Protein AF-A0A2V6FN85-F1 (afdb_monomer)

Sequence (142 aa):
WKIFVSNAAELEQAIDAIYPGRLAVLRALESGELVTTSLRETLNRQSGMYRVAAKISDQQIDDLVGDFCRSDGGCVRTILWKRDERKTVPSAKLPPEKFDPAADQMGKGEKCIPLLCQEACNLLVAACREKVKGKGAASSAP

Solvent-accessible surface area (backbone atoms only — not comparable to full-atom values): 8450 Å² total; per-residue (Å²): 139,86,87,87,66,93,49,70,69,51,44,52,52,54,47,37,75,78,44,70,61,41,67,62,50,47,51,26,52,78,71,71,66,61,74,61,41,28,42,49,59,60,31,62,71,38,55,80,93,44,36,59,21,50,71,48,47,73,68,56,40,24,53,47,44,27,58,57,46,28,52,84,89,47,31,66,49,25,43,66,32,26,33,38,95,87,60,40,74,51,31,88,72,44,63,74,56,48,56,32,81,87,48,65,57,82,73,76,87,68,97,68,84,62,49,73,28,39,51,78,49,71,68,55,51,50,50,36,30,40,61,58,72,64,73,80,81,87,83,84,77,134

Structure (mmCIF, N/CA/C/O backbone):
data_AF-A0A2V6FN85-F1
#
_entry.id   AF-A0A2V6FN85-F1
#
loop_
_atom_site.group_PDB
_atom_site.id
_atom_site.type_symbol
_atom_site.label_atom_id
_atom_site.label_alt_id
_atom_site.label_comp_id
_atom_site.label_asym_id
_atom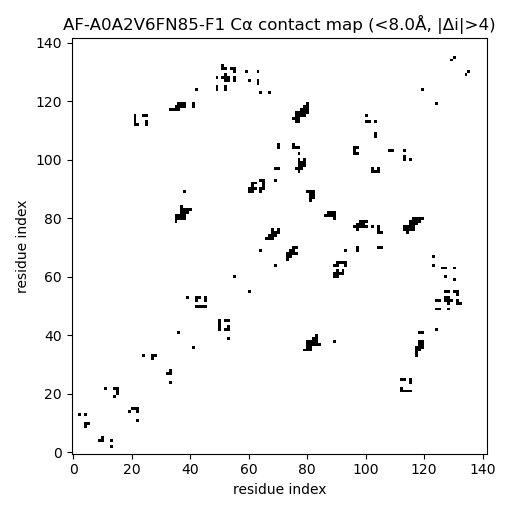_site.label_entity_id
_atom_site.label_seq_id
_atom_site.pdbx_PDB_ins_code
_atom_site.Cartn_x
_atom_site.Cartn_y
_atom_site.Cartn_z
_atom_site.occupancy
_atom_site.B_iso_or_equiv
_atom_site.auth_seq_id
_atom_site.auth_comp_id
_atom_site.auth_asym_id
_atom_site.auth_atom_id
_atom_site.pdbx_PDB_model_num
ATOM 1 N N . TRP A 1 1 ? 20.114 -13.546 -8.320 1.00 88.69 1 TRP A N 1
ATOM 2 C CA . TRP A 1 1 ? 19.797 -14.353 -9.519 1.00 88.69 1 TRP A CA 1
ATOM 3 C C . TRP A 1 1 ? 19.648 -13.410 -10.714 1.00 88.69 1 TRP A C 1
ATOM 5 O O . TRP A 1 1 ? 19.603 -12.204 -10.497 1.00 88.69 1 TRP A O 1
ATOM 15 N N . LYS A 1 2 ? 19.646 -13.920 -11.952 1.00 93.44 2 LYS A N 1
ATOM 16 C CA . LYS A 1 2 ? 19.413 -13.140 -13.183 1.00 93.44 2 LYS A CA 1
ATOM 17 C C . LYS A 1 2 ? 18.427 -13.905 -14.072 1.00 93.44 2 LYS A C 1
ATOM 19 O O . LYS A 1 2 ? 18.502 -15.129 -14.103 1.00 93.44 2 LYS A O 1
ATOM 24 N N . ILE A 1 3 ? 17.535 -13.198 -14.764 1.00 94.69 3 ILE A N 1
ATOM 25 C CA . ILE A 1 3 ? 16.633 -13.759 -15.782 1.00 94.69 3 ILE A CA 1
ATOM 26 C C . ILE A 1 3 ? 16.998 -13.118 -17.119 1.00 94.69 3 ILE A C 1
ATOM 28 O O . ILE A 1 3 ? 17.179 -11.904 -17.191 1.00 94.69 3 ILE A O 1
ATOM 32 N N . PHE A 1 4 ? 17.117 -13.941 -18.156 1.00 96.12 4 PHE A N 1
ATOM 33 C CA . PHE A 1 4 ? 17.327 -13.506 -19.532 1.00 96.12 4 PHE A CA 1
ATOM 34 C C . PHE A 1 4 ? 16.052 -13.799 -20.319 1.00 96.12 4 PHE A C 1
ATOM 36 O O . PHE A 1 4 ? 15.501 -14.890 -20.201 1.00 96.12 4 PHE A O 1
ATOM 43 N N . VAL A 1 5 ? 15.592 -12.818 -21.087 1.00 97.25 5 VAL A N 1
ATOM 44 C CA . VAL A 1 5 ? 14.378 -12.885 -21.909 1.00 97.25 5 VAL A CA 1
ATOM 45 C C . VAL A 1 5 ? 14.707 -12.409 -23.314 1.00 97.25 5 VAL A C 1
ATOM 47 O O . VAL A 1 5 ? 15.593 -11.572 -23.499 1.00 97.25 5 VAL A O 1
ATOM 50 N N . SER A 1 6 ? 14.004 -12.946 -24.302 1.00 96.88 6 SER A N 1
ATOM 51 C CA . SER A 1 6 ? 14.336 -12.764 -25.718 1.00 96.88 6 SER A CA 1
ATOM 52 C C . SER A 1 6 ? 13.573 -11.607 -26.364 1.00 96.88 6 SER A C 1
ATOM 54 O O . SER A 1 6 ? 13.942 -11.142 -27.440 1.00 96.88 6 SER A O 1
ATOM 56 N N . ASN A 1 7 ? 12.483 -11.152 -25.739 1.00 97.50 7 ASN A N 1
ATOM 57 C CA . ASN A 1 7 ? 11.593 -10.130 -26.284 1.00 97.50 7 ASN A CA 1
ATOM 58 C C . ASN A 1 7 ? 10.776 -9.428 -25.182 1.00 97.50 7 ASN A C 1
ATOM 60 O O . ASN A 1 7 ? 10.807 -9.807 -24.011 1.00 97.50 7 ASN A O 1
ATOM 64 N N . ALA A 1 8 ? 10.035 -8.388 -25.576 1.00 96.06 8 ALA A N 1
ATOM 65 C CA . ALA A 1 8 ? 9.227 -7.582 -24.664 1.00 96.06 8 ALA A CA 1
ATOM 66 C C . ALA A 1 8 ? 8.079 -8.366 -24.001 1.00 96.06 8 ALA A C 1
ATOM 68 O O . ALA A 1 8 ? 7.785 -8.115 -22.837 1.00 96.06 8 ALA A O 1
ATOM 69 N N . ALA A 1 9 ? 7.468 -9.331 -24.697 1.00 96.62 9 ALA A N 1
ATOM 70 C CA . ALA A 1 9 ? 6.384 -10.138 -24.135 1.00 96.62 9 ALA A CA 1
ATOM 71 C C . ALA A 1 9 ? 6.895 -11.072 -23.024 1.00 96.62 9 ALA A C 1
ATOM 73 O O . ALA A 1 9 ? 6.275 -11.186 -21.970 1.00 96.62 9 ALA A O 1
ATOM 74 N N . GLU A 1 10 ? 8.060 -11.693 -23.219 1.00 97.31 10 GLU A N 1
ATOM 75 C CA . GLU A 1 10 ? 8.734 -12.473 -22.176 1.00 97.31 10 GLU A CA 1
ATOM 76 C C . GLU A 1 10 ? 9.184 -11.592 -21.002 1.00 97.31 10 GLU A C 1
ATOM 78 O O . GLU A 1 10 ? 9.081 -12.011 -19.851 1.00 97.31 10 GLU A O 1
ATOM 83 N N . LEU A 1 11 ? 9.647 -10.363 -21.266 1.00 95.44 11 LEU A N 1
ATOM 84 C CA . LEU A 1 11 ? 9.989 -9.404 -20.211 1.00 95.44 11 LEU A CA 1
ATOM 85 C C . LEU A 1 11 ? 8.766 -9.044 -19.359 1.00 95.44 11 LEU A C 1
ATOM 87 O O . LEU A 1 11 ? 8.857 -9.046 -18.133 1.00 95.44 11 LEU A O 1
ATOM 91 N N . GLU A 1 12 ? 7.631 -8.758 -19.996 1.00 94.94 12 GLU A N 1
ATOM 92 C CA . GLU A 1 12 ? 6.368 -8.474 -19.313 1.00 94.94 12 GLU A CA 1
ATOM 93 C C . GLU A 1 12 ? 5.932 -9.654 -18.436 1.00 94.94 12 GLU A C 1
ATOM 95 O O . GLU A 1 12 ? 5.660 -9.462 -17.251 1.00 94.94 12 GLU A O 1
ATOM 100 N N . GLN A 1 13 ? 5.962 -10.878 -18.973 1.00 95.06 13 GLN A N 1
ATOM 101 C CA . GLN A 1 13 ? 5.637 -12.093 -18.217 1.00 95.06 13 GLN A CA 1
ATOM 102 C C . GLN A 1 13 ? 6.586 -12.315 -17.035 1.00 95.06 13 GLN A C 1
ATOM 104 O O . GLN A 1 13 ? 6.141 -12.656 -15.940 1.00 95.06 13 GLN A O 1
ATOM 109 N N . ALA A 1 14 ? 7.890 -12.101 -17.228 1.00 95.88 14 ALA A N 1
ATOM 110 C CA . ALA A 1 14 ? 8.872 -12.235 -16.158 1.00 95.88 14 ALA A CA 1
ATOM 111 C C . ALA A 1 14 ? 8.625 -11.209 -15.042 1.00 95.88 14 ALA A C 1
ATOM 113 O O . ALA A 1 14 ? 8.652 -11.562 -13.861 1.00 95.88 14 ALA A O 1
ATOM 114 N N . ILE A 1 15 ? 8.349 -9.951 -15.403 1.00 94.56 15 ILE A N 1
ATOM 115 C CA . ILE A 1 15 ? 8.014 -8.903 -14.436 1.00 94.56 15 ILE A CA 1
ATOM 116 C C . ILE A 1 15 ? 6.725 -9.256 -13.695 1.00 94.56 15 ILE A C 1
ATOM 118 O O . ILE A 1 15 ? 6.713 -9.157 -12.471 1.00 94.56 15 ILE A O 1
ATOM 122 N N . ASP A 1 16 ? 5.670 -9.695 -14.383 1.00 94.69 16 ASP A N 1
ATOM 123 C CA . ASP A 1 16 ? 4.393 -10.038 -13.746 1.00 94.69 16 ASP A CA 1
ATOM 124 C C . ASP A 1 16 ? 4.511 -11.262 -12.822 1.00 94.69 16 ASP A C 1
ATOM 126 O O . ASP A 1 16 ? 3.932 -11.278 -11.738 1.00 94.69 16 ASP A O 1
ATOM 130 N N . ALA A 1 17 ? 5.353 -12.240 -13.165 1.00 94.50 17 ALA A N 1
ATOM 131 C CA . ALA A 1 17 ? 5.611 -13.398 -12.310 1.00 94.50 17 ALA A CA 1
ATOM 132 C C . ALA A 1 17 ? 6.275 -13.024 -10.969 1.00 94.50 17 ALA A C 1
ATOM 134 O O . ALA A 1 17 ? 6.003 -13.649 -9.943 1.00 94.50 17 ALA A O 1
ATOM 135 N N . ILE A 1 18 ? 7.146 -12.009 -10.957 1.00 93.19 18 ILE A N 1
ATOM 136 C CA . ILE A 1 18 ? 7.858 -11.558 -9.746 1.00 93.19 18 ILE A CA 1
ATOM 137 C C . ILE A 1 18 ? 7.063 -10.475 -9.010 1.00 93.19 18 ILE A C 1
ATOM 139 O O . ILE A 1 18 ? 6.999 -10.441 -7.779 1.00 93.19 18 ILE A O 1
ATOM 143 N N . TYR A 1 19 ? 6.445 -9.581 -9.774 1.00 92.19 19 TYR A N 1
ATOM 144 C CA . TYR A 1 19 ? 5.721 -8.412 -9.311 1.00 92.19 19 TYR A CA 1
ATOM 145 C C . TYR A 1 19 ? 4.333 -8.337 -9.976 1.00 92.19 19 TYR A C 1
ATOM 147 O O . TYR A 1 19 ? 4.087 -7.456 -10.808 1.00 92.19 19 TYR A O 1
ATOM 155 N N . PRO A 1 20 ? 3.382 -9.190 -9.545 1.00 92.38 20 PRO A N 1
ATOM 156 C CA . PRO A 1 20 ? 2.078 -9.302 -10.187 1.00 92.38 20 PRO A CA 1
ATOM 157 C C . PRO A 1 20 ? 1.312 -7.982 -10.236 1.00 92.38 20 PRO A C 1
ATOM 159 O O . PRO A 1 20 ? 1.189 -7.258 -9.226 1.00 92.38 20 PRO A O 1
ATOM 162 N N . GLY A 1 21 ? 0.796 -7.679 -11.424 1.00 91.75 21 GLY A N 1
ATOM 163 C CA . GLY A 1 21 ? -0.038 -6.533 -11.754 1.00 91.75 21 GLY A CA 1
ATOM 164 C C . GLY A 1 21 ? 0.670 -5.179 -11.708 1.00 91.75 21 GLY A C 1
ATOM 165 O O . GLY A 1 21 ? -0.009 -4.158 -11.801 1.00 91.75 21 GLY A O 1
ATOM 166 N N . ARG A 1 22 ? 2.000 -5.105 -11.524 1.00 92.00 22 ARG A N 1
ATOM 167 C CA . ARG A 1 22 ? 2.674 -3.798 -11.363 1.00 92.00 22 ARG A CA 1
ATOM 168 C C . ARG A 1 22 ? 2.718 -2.981 -12.645 1.00 92.00 22 ARG A C 1
ATOM 170 O O . ARG A 1 22 ? 2.575 -1.767 -12.564 1.00 92.00 22 ARG A O 1
ATOM 177 N N . LEU A 1 23 ? 2.862 -3.623 -13.803 1.00 94.06 23 LEU A N 1
ATOM 178 C CA . LEU A 1 23 ? 2.831 -2.918 -15.085 1.00 94.06 23 LEU A CA 1
ATOM 179 C C . LEU A 1 23 ? 1.442 -2.329 -15.355 1.00 94.06 23 LEU A C 1
ATOM 181 O O . LEU A 1 23 ? 1.341 -1.149 -15.669 1.00 94.06 23 LEU A O 1
ATOM 185 N N . ALA A 1 24 ? 0.372 -3.093 -15.123 1.00 94.19 24 ALA A N 1
ATOM 186 C CA . ALA A 1 24 ? -0.999 -2.588 -15.234 1.00 94.19 24 ALA A CA 1
ATOM 187 C C . ALA A 1 24 ? -1.263 -1.402 -14.289 1.00 94.19 24 ALA A C 1
ATOM 189 O O . ALA A 1 24 ? -1.846 -0.398 -14.690 1.00 94.19 24 ALA A O 1
ATOM 190 N N . VAL A 1 25 ? -0.781 -1.485 -13.047 1.00 95.00 25 VAL A N 1
ATOM 191 C CA . VAL A 1 25 ? -0.903 -0.400 -12.062 1.00 95.00 25 VAL A CA 1
ATOM 192 C C . VAL A 1 25 ? -0.099 0.839 -12.463 1.00 95.00 25 VAL A C 1
ATOM 194 O O . VAL A 1 25 ? -0.594 1.953 -12.305 1.00 95.00 25 VAL A O 1
ATOM 197 N N . LEU A 1 26 ? 1.109 0.668 -13.010 1.00 93.69 26 LEU A N 1
ATOM 198 C CA . LEU A 1 26 ? 1.889 1.776 -13.563 1.00 93.69 26 LEU A CA 1
ATOM 199 C C . LEU A 1 26 ? 1.127 2.455 -14.704 1.00 93.69 26 LEU A C 1
ATOM 201 O O . LEU A 1 26 ? 0.983 3.672 -14.695 1.00 93.69 26 LEU A O 1
ATOM 205 N N . ARG A 1 27 ? 0.585 1.675 -15.644 1.00 95.44 27 ARG A N 1
ATOM 206 C CA . ARG A 1 27 ? -0.206 2.206 -16.761 1.00 95.44 27 ARG A CA 1
ATOM 207 C C . ARG A 1 27 ? -1.423 2.992 -16.283 1.00 95.44 27 ARG A C 1
ATOM 209 O O . ARG A 1 27 ? -1.642 4.087 -16.784 1.00 95.44 27 ARG A O 1
ATOM 216 N N . ALA A 1 28 ? -2.154 2.479 -15.293 1.00 96.38 28 ALA A N 1
ATOM 217 C CA . ALA A 1 28 ? -3.292 3.179 -14.701 1.00 96.38 28 ALA A CA 1
ATOM 218 C C . ALA A 1 28 ? -2.881 4.479 -13.985 1.00 96.38 28 ALA A C 1
ATOM 220 O O . ALA A 1 28 ? -3.624 5.459 -14.008 1.00 96.38 28 ALA A O 1
ATOM 221 N N . LEU A 1 29 ? -1.699 4.519 -13.353 1.00 94.25 29 LEU A N 1
ATOM 222 C CA . LEU A 1 29 ? -1.167 5.765 -12.792 1.00 94.25 29 LEU A CA 1
ATOM 223 C C . LEU A 1 29 ? -0.854 6.772 -13.906 1.00 94.25 29 LEU A C 1
ATOM 225 O O . LEU A 1 29 ? -1.267 7.924 -13.815 1.00 94.25 29 LEU A O 1
ATOM 229 N N . GLU A 1 30 ? -0.144 6.337 -14.949 1.00 94.56 30 GLU A N 1
ATOM 230 C CA . GLU A 1 30 ? 0.250 7.177 -16.088 1.00 94.56 30 GLU A CA 1
ATOM 231 C C . GLU A 1 30 ? -0.956 7.726 -16.864 1.00 94.56 30 GLU A C 1
ATOM 233 O O . GLU A 1 30 ? -0.895 8.849 -17.362 1.00 94.56 30 GLU A O 1
ATOM 238 N N . SER A 1 31 ? -2.050 6.962 -16.959 1.00 97.12 31 SER A N 1
ATOM 239 C CA . SER A 1 31 ? -3.296 7.391 -17.608 1.00 97.12 31 SER A CA 1
ATOM 240 C C . SER A 1 31 ? -4.213 8.223 -16.705 1.00 97.12 31 SER A C 1
ATOM 242 O O . SER A 1 31 ? -5.211 8.755 -17.185 1.00 97.12 31 SER A O 1
ATOM 244 N N . GLY A 1 32 ? -3.897 8.361 -15.412 1.00 95.94 32 GLY A N 1
ATOM 245 C CA . GLY A 1 32 ? -4.761 9.044 -14.444 1.00 95.94 32 GLY A CA 1
ATOM 246 C C . GLY A 1 32 ? -6.027 8.261 -14.069 1.00 95.94 32 GLY A C 1
ATOM 247 O O . GLY A 1 32 ? -6.953 8.831 -13.499 1.00 95.94 32 GLY A O 1
ATOM 248 N N . GLU A 1 33 ? -6.073 6.962 -14.368 1.00 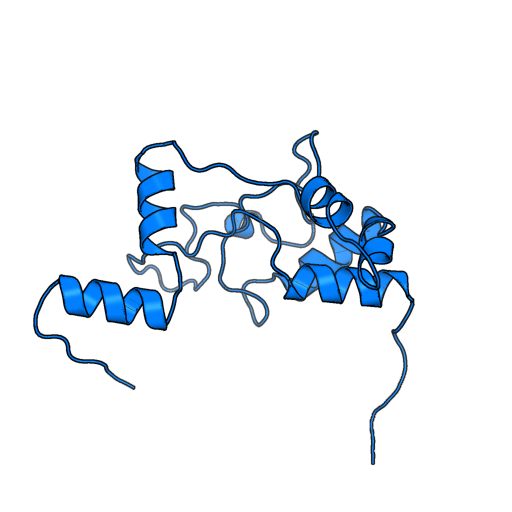97.38 33 GLU A N 1
ATOM 249 C CA . GLU A 1 33 ? -7.222 6.075 -14.132 1.00 97.38 33 GLU A CA 1
ATOM 250 C C . GLU A 1 33 ? -7.064 5.218 -12.865 1.00 97.38 33 GLU A C 1
ATOM 252 O O . GLU A 1 33 ? -7.929 4.404 -12.539 1.00 97.38 33 GLU A O 1
ATOM 257 N N . LEU A 1 34 ? -5.955 5.372 -12.136 1.00 96.56 34 LEU A N 1
ATOM 258 C CA . LEU A 1 34 ? -5.683 4.595 -10.933 1.00 96.56 34 LEU A CA 1
ATOM 259 C C . LEU A 1 34 ? -6.688 4.914 -9.817 1.00 96.56 34 LEU A C 1
ATOM 261 O O . LEU A 1 34 ? -6.681 5.998 -9.232 1.00 96.56 34 LEU A O 1
ATOM 265 N N . VAL A 1 35 ? -7.499 3.921 -9.459 1.00 96.31 35 VAL A N 1
ATOM 266 C CA . VAL A 1 35 ? -8.428 3.992 -8.327 1.00 96.31 35 VAL A CA 1
ATOM 267 C C . VAL A 1 35 ? -7.790 3.359 -7.094 1.00 96.31 35 VAL A C 1
ATOM 269 O O . VAL A 1 35 ? -7.132 2.322 -7.175 1.00 96.31 35 VAL A O 1
ATOM 272 N N . THR A 1 36 ? -7.999 3.979 -5.932 1.00 97.50 36 THR A N 1
ATOM 273 C CA . THR A 1 36 ? -7.567 3.427 -4.642 1.00 97.50 36 THR A CA 1
ATOM 274 C C . THR A 1 36 ? -8.766 3.098 -3.770 1.00 97.50 36 THR A C 1
ATOM 276 O O . THR A 1 36 ? -9.773 3.804 -3.800 1.00 97.50 36 THR A O 1
ATOM 279 N N . THR A 1 37 ? -8.627 2.054 -2.959 1.00 98.38 37 THR A N 1
ATOM 280 C CA . THR A 1 37 ? -9.651 1.632 -2.003 1.00 98.38 37 THR A CA 1
ATOM 281 C C . THR A 1 37 ? -9.194 1.960 -0.592 1.00 98.38 37 THR A C 1
ATOM 283 O O . THR A 1 37 ? -8.085 1.590 -0.203 1.00 98.38 37 THR A O 1
ATOM 286 N N . SER A 1 38 ? -10.032 2.621 0.210 1.00 98.62 38 SER A N 1
ATOM 287 C CA . SER A 1 38 ? -9.650 2.933 1.591 1.00 98.62 38 SER A CA 1
ATOM 288 C C . SER A 1 38 ? -9.469 1.668 2.444 1.00 98.62 38 SER A C 1
ATOM 290 O O . SER A 1 38 ? -10.067 0.615 2.187 1.00 98.62 38 SER A O 1
ATOM 292 N N . LEU A 1 39 ? -8.668 1.767 3.510 1.00 98.69 39 LEU A N 1
ATOM 293 C CA . LEU A 1 39 ? -8.498 0.660 4.455 1.00 98.69 39 LEU A CA 1
ATOM 294 C C . LEU A 1 39 ? -9.831 0.290 5.118 1.00 98.69 39 LEU A C 1
ATOM 296 O O . LEU A 1 39 ? -10.156 -0.892 5.213 1.00 98.69 39 LEU A O 1
ATOM 300 N N . ARG A 1 40 ? -10.625 1.278 5.549 1.00 98.50 40 ARG A N 1
ATOM 301 C CA . ARG A 1 40 ? -11.941 1.037 6.161 1.00 98.50 40 ARG A CA 1
ATOM 302 C C . ARG A 1 40 ? -12.881 0.293 5.219 1.00 98.50 40 ARG A C 1
ATOM 304 O O . ARG A 1 40 ? -13.502 -0.678 5.639 1.00 98.50 40 ARG A O 1
ATOM 311 N N . GLU A 1 41 ? -12.931 0.686 3.953 1.00 98.62 41 GLU A N 1
ATOM 312 C CA . GLU A 1 41 ? -13.735 -0.006 2.945 1.00 98.62 41 GLU A CA 1
ATOM 313 C C . GLU A 1 41 ? -13.264 -1.455 2.741 1.00 98.62 41 GLU A C 1
ATOM 315 O O . GLU A 1 41 ? -14.067 -2.387 2.806 1.00 98.62 41 GLU A O 1
ATOM 320 N N . THR A 1 42 ? -11.948 -1.661 2.614 1.00 98.69 42 THR A N 1
ATOM 321 C CA . THR A 1 42 ? -11.339 -2.996 2.486 1.00 98.69 42 THR A CA 1
ATOM 322 C C . THR A 1 42 ? -11.703 -3.901 3.663 1.00 98.69 42 THR A C 1
ATOM 324 O O . THR A 1 42 ? -12.081 -5.058 3.473 1.00 98.69 42 THR A O 1
ATOM 327 N N . LEU A 1 43 ? -11.613 -3.386 4.892 1.00 98.56 43 LEU A N 1
ATOM 328 C CA . LEU A 1 43 ? -11.925 -4.140 6.105 1.00 98.56 43 LEU A CA 1
ATOM 329 C C . LEU A 1 43 ? -13.427 -4.430 6.239 1.00 98.56 43 LEU A C 1
ATOM 331 O O . LEU A 1 43 ? -13.797 -5.515 6.686 1.00 98.56 43 LEU A O 1
ATOM 335 N N . ASN A 1 44 ? -14.289 -3.504 5.820 1.00 98.38 44 ASN A N 1
ATOM 336 C CA . ASN A 1 44 ? -15.742 -3.675 5.873 1.00 98.38 44 ASN A CA 1
ATOM 337 C C . ASN A 1 44 ? -16.258 -4.729 4.881 1.00 98.38 44 ASN A C 1
ATOM 339 O O . ASN A 1 44 ? -17.273 -5.368 5.156 1.00 98.38 44 ASN A O 1
ATOM 343 N N . ARG A 1 45 ? -15.545 -4.975 3.770 1.00 97.94 45 ARG A N 1
ATOM 344 C CA . ARG A 1 45 ? -15.855 -6.079 2.843 1.00 97.94 45 ARG A CA 1
ATOM 345 C C . ARG A 1 45 ? -15.563 -7.468 3.415 1.00 97.94 45 ARG A C 1
ATOM 347 O O . ARG A 1 45 ? -16.043 -8.464 2.876 1.00 97.94 45 ARG A O 1
ATOM 354 N N . GLN A 1 46 ? -14.770 -7.563 4.484 1.00 98.31 46 GLN A N 1
ATOM 355 C CA . GLN A 1 46 ? -14.343 -8.854 5.015 1.00 98.31 46 GLN A CA 1
ATOM 356 C C . GLN A 1 46 ? -15.502 -9.617 5.662 1.00 98.31 46 GLN A C 1
ATOM 358 O O . GLN A 1 46 ? -16.358 -9.069 6.360 1.00 98.31 46 GLN A O 1
ATOM 363 N N . SER A 1 47 ? -15.499 -10.933 5.480 1.00 97.56 47 SER A N 1
ATOM 364 C CA . SER A 1 47 ? -16.523 -11.836 6.001 1.00 97.56 47 SER A CA 1
ATOM 365 C C . SER A 1 47 ? -15.905 -12.967 6.832 1.00 97.56 47 SER A C 1
ATOM 367 O O . SER A 1 47 ? -14.689 -13.020 7.051 1.00 97.56 47 SER A O 1
ATOM 369 N N . GLY A 1 48 ? -16.755 -13.835 7.392 1.00 96.75 48 GLY A N 1
ATOM 370 C CA . GLY A 1 48 ? -16.328 -14.989 8.186 1.00 96.75 48 GLY A CA 1
ATOM 371 C C . GLY A 1 48 ? -15.333 -14.630 9.295 1.00 96.75 48 GLY A C 1
ATOM 372 O O . GLY A 1 48 ? -15.525 -13.670 10.046 1.00 96.75 48 GLY A O 1
ATOM 373 N N . MET A 1 49 ? -14.236 -15.387 9.376 1.00 95.94 49 MET A N 1
ATOM 374 C CA . MET A 1 49 ? -13.218 -15.214 10.417 1.00 95.94 49 MET A CA 1
ATOM 375 C C . MET A 1 49 ? -12.471 -13.870 10.366 1.00 95.94 49 MET A C 1
ATOM 377 O O . MET A 1 49 ? -11.829 -13.524 11.363 1.00 95.94 49 MET A O 1
ATOM 381 N N . TYR A 1 50 ? -12.542 -13.134 9.249 1.00 97.06 50 TYR A N 1
ATOM 382 C CA . TYR A 1 50 ? -11.885 -11.837 9.045 1.00 97.06 50 TYR A CA 1
ATOM 383 C C . TYR A 1 50 ? -12.804 -10.637 9.294 1.00 97.06 50 TYR A C 1
ATOM 385 O O . TYR A 1 50 ? -12.293 -9.538 9.482 1.00 97.06 50 TYR A O 1
ATOM 393 N N . ARG A 1 51 ? -14.128 -10.831 9.416 1.00 97.50 51 ARG A N 1
ATOM 394 C CA . ARG A 1 51 ? -15.102 -9.766 9.751 1.00 97.50 51 ARG A CA 1
ATOM 395 C C . ARG A 1 51 ? -14.667 -8.928 10.960 1.00 97.50 51 ARG A C 1
ATOM 397 O O . ARG A 1 51 ? -14.899 -7.726 11.017 1.00 97.50 51 ARG A O 1
ATOM 404 N N . VAL A 1 52 ? -14.031 -9.566 11.943 1.00 97.50 52 VAL A N 1
ATOM 405 C CA . VAL A 1 52 ? -13.570 -8.907 13.173 1.00 97.50 52 VAL A CA 1
ATOM 406 C C . VAL A 1 52 ? -12.505 -7.830 12.918 1.00 97.50 52 VAL A C 1
ATOM 408 O O . VAL A 1 52 ? -12.412 -6.897 13.707 1.00 97.50 52 VAL A O 1
ATOM 411 N N . ALA A 1 53 ? -11.750 -7.907 11.815 1.00 97.88 53 ALA A N 1
ATOM 412 C CA . ALA A 1 53 ? -10.716 -6.931 11.471 1.00 97.88 53 ALA A CA 1
ATOM 413 C C . ALA A 1 53 ? -11.283 -5.514 11.271 1.00 97.88 53 ALA A C 1
ATOM 415 O O . ALA A 1 53 ? -10.599 -4.542 11.572 1.00 97.88 53 ALA A O 1
ATOM 416 N N . ALA A 1 54 ? -12.549 -5.385 10.855 1.00 97.94 54 ALA A N 1
ATOM 417 C CA . ALA A 1 54 ? -13.231 -4.096 10.723 1.00 97.94 54 ALA A CA 1
ATOM 418 C C . ALA A 1 54 ? -13.361 -3.325 12.049 1.00 97.94 54 ALA A C 1
ATOM 420 O O . ALA A 1 54 ? -13.499 -2.104 12.038 1.00 97.94 54 ALA A O 1
ATOM 421 N N . LYS A 1 55 ? -13.268 -4.014 13.196 1.00 97.88 55 LYS A N 1
ATOM 422 C CA . LYS A 1 55 ? -13.363 -3.404 14.532 1.00 97.88 55 LYS A CA 1
ATOM 423 C C . LYS A 1 55 ? -12.064 -2.743 15.009 1.00 97.88 55 LYS A C 1
ATOM 425 O O . LYS A 1 55 ? -12.037 -2.230 16.123 1.00 97.88 55 LYS A O 1
ATOM 430 N N . ILE A 1 56 ? -10.992 -2.776 14.215 1.00 98.31 56 ILE A N 1
ATOM 431 C CA . ILE A 1 56 ? -9.709 -2.166 14.581 1.00 98.31 56 ILE A CA 1
ATOM 432 C C . ILE A 1 56 ? -9.866 -0.658 14.815 1.00 98.31 56 ILE A C 1
ATOM 434 O O . ILE A 1 56 ? -10.500 0.043 14.019 1.00 98.31 56 ILE A O 1
ATOM 438 N N . SER A 1 57 ? -9.316 -0.144 15.915 1.00 98.12 57 SER A N 1
ATOM 439 C CA . SER A 1 57 ? -9.375 1.289 16.217 1.00 98.12 57 SER A CA 1
ATOM 440 C C . SER A 1 57 ? -8.415 2.088 15.333 1.00 98.12 57 SER A C 1
ATOM 442 O O . SER A 1 57 ? -7.461 1.541 14.782 1.00 98.12 57 SER A O 1
ATOM 444 N N . ASP A 1 58 ? -8.645 3.394 15.203 1.00 98.12 58 ASP A N 1
ATOM 445 C CA . ASP A 1 58 ? -7.740 4.278 14.455 1.00 98.12 58 ASP A CA 1
ATOM 446 C C . ASP A 1 58 ? -6.316 4.264 15.025 1.00 98.12 58 ASP A C 1
ATOM 448 O O . ASP A 1 58 ? -5.359 4.227 14.257 1.00 98.12 58 ASP A O 1
ATOM 452 N N . GLN A 1 59 ? -6.172 4.217 16.354 1.00 97.38 59 GLN A N 1
ATOM 453 C CA . GLN A 1 59 ? -4.862 4.121 17.001 1.00 97.38 59 GLN A CA 1
ATOM 454 C C . GLN A 1 59 ? -4.167 2.792 16.685 1.00 97.38 59 GLN A C 1
ATOM 456 O O . GLN A 1 59 ? -2.975 2.758 16.400 1.00 97.38 59 GLN A O 1
ATOM 461 N N . GLN A 1 60 ? -4.912 1.684 16.692 1.00 97.94 60 GLN A N 1
ATOM 462 C CA . GLN A 1 60 ? -4.358 0.383 16.323 1.00 97.94 60 GLN A CA 1
ATOM 463 C C . GLN A 1 60 ? -3.948 0.334 14.849 1.00 97.94 60 GLN A C 1
ATOM 465 O O . GLN A 1 60 ? -2.948 -0.310 14.543 1.00 97.94 60 GLN A O 1
ATOM 470 N N . ILE A 1 61 ? -4.696 0.990 13.952 1.00 98.44 61 ILE A N 1
ATOM 471 C CA . ILE A 1 61 ? -4.305 1.147 12.544 1.00 98.44 61 ILE A CA 1
ATOM 472 C C . ILE A 1 61 ? -3.002 1.933 12.452 1.00 98.44 61 ILE A C 1
ATOM 474 O O . ILE A 1 61 ? -2.082 1.468 11.786 1.00 98.44 61 ILE A O 1
ATOM 478 N N . ASP A 1 62 ? -2.924 3.087 13.115 1.00 98.31 62 ASP A N 1
ATOM 479 C CA . ASP A 1 62 ? -1.745 3.953 13.086 1.00 98.31 62 ASP A CA 1
ATOM 480 C C . ASP A 1 62 ? -0.482 3.190 13.509 1.00 98.31 62 ASP A C 1
ATOM 482 O O . ASP A 1 62 ? 0.516 3.183 12.785 1.00 98.31 62 ASP A O 1
ATOM 486 N N . ASP A 1 63 ? -0.568 2.461 14.625 1.00 97.94 63 ASP A N 1
ATOM 487 C CA . ASP A 1 63 ? 0.517 1.625 15.134 1.00 97.94 63 ASP A CA 1
ATOM 488 C C . ASP A 1 63 ? 0.866 0.484 14.170 1.00 97.94 63 ASP A C 1
ATOM 490 O O . ASP A 1 63 ? 2.034 0.263 13.853 1.00 97.94 63 ASP A O 1
ATOM 494 N N . LEU A 1 64 ? -0.149 -0.264 13.724 1.00 98.25 64 LEU A N 1
ATOM 495 C CA . LEU A 1 64 ? 0.047 -1.474 12.935 1.00 98.25 64 LEU A CA 1
ATOM 496 C C . LEU A 1 64 ? 0.591 -1.157 11.548 1.00 98.25 64 LEU A C 1
ATOM 498 O O . LEU A 1 64 ? 1.490 -1.844 11.086 1.00 98.25 64 LEU A O 1
ATOM 502 N N . VAL A 1 65 ? 0.062 -0.136 10.878 1.00 98.38 65 V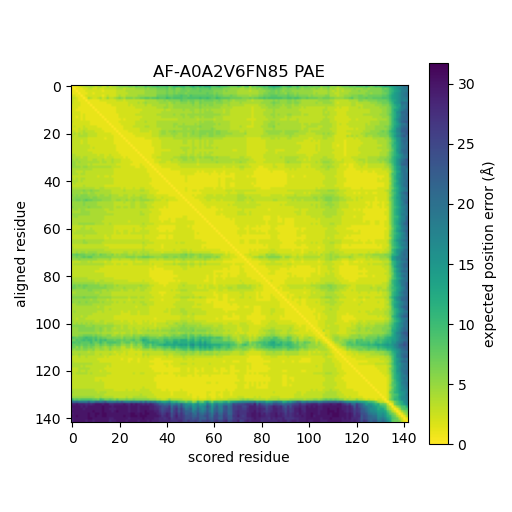AL A N 1
ATOM 503 C CA . VAL A 1 65 ? 0.539 0.284 9.557 1.00 98.38 65 VAL A CA 1
ATOM 504 C C . VAL A 1 65 ? 1.947 0.869 9.664 1.00 98.38 65 VAL A C 1
ATOM 506 O O . VAL A 1 65 ? 2.778 0.573 8.807 1.00 98.38 65 VAL A O 1
ATOM 509 N N . GLY A 1 66 ? 2.232 1.629 10.730 1.00 97.81 66 GLY A N 1
ATOM 510 C CA . GLY A 1 66 ? 3.567 2.150 11.030 1.00 97.81 66 GLY A CA 1
ATOM 511 C C . GLY A 1 66 ? 4.635 1.064 11.118 1.00 97.81 66 GLY A C 1
ATOM 512 O O . GLY A 1 66 ? 5.710 1.195 10.539 1.00 97.81 66 GLY A O 1
ATOM 513 N N . ASP A 1 67 ? 4.311 -0.037 11.789 1.00 97.44 67 ASP A N 1
ATOM 514 C CA . ASP A 1 67 ? 5.199 -1.187 11.918 1.00 97.44 67 ASP A CA 1
ATOM 515 C C . ASP A 1 67 ? 5.198 -2.041 10.636 1.00 97.44 67 ASP A C 1
ATOM 517 O O . ASP A 1 67 ? 6.226 -2.203 9.986 1.00 97.44 67 ASP A O 1
ATOM 521 N N . PHE A 1 68 ? 4.038 -2.532 10.208 1.00 98.19 68 PHE A N 1
ATOM 522 C CA . PHE A 1 68 ? 3.905 -3.524 9.140 1.00 98.19 68 PHE A CA 1
ATOM 523 C C . PHE A 1 68 ? 4.359 -3.016 7.764 1.00 98.19 68 PHE A C 1
ATOM 525 O O . PHE A 1 68 ? 4.953 -3.759 6.982 1.00 98.19 68 PHE A O 1
ATOM 532 N N . CYS A 1 69 ? 4.058 -1.759 7.433 1.00 98.31 69 CYS A N 1
ATOM 533 C CA . CYS A 1 69 ? 4.246 -1.252 6.078 1.00 98.31 69 CYS A CA 1
ATOM 534 C C . CYS A 1 69 ? 5.556 -0.492 5.867 1.00 98.31 69 CYS A C 1
ATOM 536 O O . CYS A 1 69 ? 5.797 -0.086 4.733 1.00 98.31 69 CYS A O 1
ATOM 538 N N . ARG A 1 70 ? 6.389 -0.271 6.892 1.00 96.56 70 ARG A N 1
ATOM 539 C CA . ARG A 1 70 ? 7.634 0.514 6.773 1.00 96.56 70 ARG A CA 1
ATOM 540 C C . ARG A 1 70 ? 8.539 0.019 5.638 1.00 96.56 70 ARG A C 1
ATOM 542 O O . ARG A 1 70 ? 8.591 -1.177 5.360 1.00 96.56 70 ARG A O 1
ATOM 549 N N . SER A 1 71 ? 9.253 0.931 4.982 1.00 94.00 71 SER A N 1
ATOM 550 C CA . SER A 1 71 ? 10.125 0.572 3.851 1.00 94.00 71 SER A CA 1
ATOM 551 C C . SER A 1 71 ? 11.364 -0.219 4.288 1.00 94.00 71 SER A C 1
ATOM 553 O O . SER A 1 71 ? 11.811 -1.094 3.552 1.00 94.00 71 SER A O 1
ATOM 555 N N . ASP A 1 72 ? 11.847 -0.001 5.514 1.00 91.25 72 ASP A N 1
ATOM 556 C CA . ASP A 1 72 ? 12.935 -0.780 6.110 1.00 91.25 72 ASP A CA 1
ATOM 557 C C . ASP A 1 72 ? 12.406 -2.026 6.846 1.00 91.25 72 ASP A C 1
ATOM 559 O O . ASP A 1 72 ? 11.946 -1.970 7.990 1.00 91.25 72 ASP A O 1
ATOM 563 N N . GLY A 1 73 ? 12.417 -3.166 6.156 1.00 90.56 73 GLY A N 1
ATOM 564 C CA . GLY A 1 73 ? 12.056 -4.468 6.728 1.00 90.56 73 GLY A CA 1
ATOM 565 C C . GLY A 1 73 ? 10.559 -4.803 6.751 1.00 90.56 73 GLY A C 1
ATOM 566 O O . GLY A 1 73 ? 10.199 -5.869 7.244 1.00 90.56 73 GLY A O 1
ATOM 567 N N . GLY A 1 74 ? 9.689 -3.936 6.220 1.00 95.69 74 GLY A N 1
ATOM 568 C CA . GLY A 1 74 ? 8.251 -4.195 6.077 1.00 95.69 74 GLY A CA 1
ATOM 569 C C . GLY A 1 74 ? 7.843 -4.434 4.623 1.00 95.69 74 GLY A C 1
ATOM 570 O O . GLY A 1 74 ? 7.875 -5.552 4.110 1.00 95.69 74 GLY A O 1
ATOM 571 N N . CYS A 1 75 ? 7.436 -3.369 3.936 1.00 96.19 75 CYS A N 1
ATOM 572 C CA . CYS A 1 75 ? 6.976 -3.426 2.555 1.00 96.19 75 CYS A CA 1
ATOM 573 C C . CYS A 1 75 ? 7.608 -2.305 1.740 1.00 96.19 75 CYS A C 1
ATOM 575 O O . CYS A 1 75 ? 7.557 -1.152 2.138 1.00 96.19 75 CYS A O 1
ATOM 577 N N . VAL A 1 76 ? 8.110 -2.611 0.548 1.00 93.94 76 VAL A N 1
ATOM 578 C CA . VAL A 1 76 ? 8.722 -1.622 -0.360 1.00 93.94 76 VAL A CA 1
ATOM 579 C C . VAL A 1 76 ? 7.699 -0.865 -1.213 1.00 93.94 76 VAL A C 1
ATOM 581 O O . VAL A 1 76 ? 8.066 -0.058 -2.059 1.00 93.94 76 VAL A O 1
ATOM 584 N N . ARG A 1 77 ? 6.399 -1.134 -1.029 1.00 96.00 77 ARG A N 1
ATOM 585 C CA . ARG A 1 77 ? 5.351 -0.459 -1.798 1.00 96.00 77 ARG A CA 1
ATOM 586 C C . ARG A 1 77 ? 5.037 0.927 -1.242 1.00 96.00 77 ARG A C 1
ATOM 588 O O . ARG A 1 77 ? 4.960 1.086 -0.024 1.00 96.00 77 ARG A O 1
ATOM 595 N N . THR A 1 78 ? 4.768 1.887 -2.116 1.00 97.00 78 THR A N 1
ATOM 596 C CA . THR A 1 78 ? 4.238 3.210 -1.757 1.00 97.00 78 THR A CA 1
ATOM 597 C C . THR A 1 78 ? 2.742 3.111 -1.481 1.00 97.00 78 THR A C 1
ATOM 599 O O . THR A 1 78 ? 1.994 2.578 -2.302 1.00 97.00 78 THR A O 1
ATOM 602 N N . ILE A 1 79 ? 2.280 3.613 -0.338 1.00 98.38 79 ILE A N 1
ATOM 603 C CA . ILE A 1 79 ? 0.865 3.567 0.037 1.00 98.38 79 ILE A CA 1
ATOM 604 C C . ILE A 1 79 ? 0.101 4.709 -0.627 1.00 98.38 79 ILE A C 1
ATOM 606 O O . ILE A 1 79 ? 0.342 5.874 -0.329 1.00 98.38 79 ILE A O 1
ATOM 610 N N . LEU A 1 80 ? -0.867 4.366 -1.479 1.00 97.94 80 LEU A N 1
ATOM 611 C CA . LEU A 1 80 ? -1.744 5.346 -2.124 1.00 97.94 80 LEU A CA 1
ATOM 612 C C . LEU A 1 80 ? -3.132 5.407 -1.485 1.00 97.94 80 LEU A C 1
ATOM 614 O O . LEU A 1 80 ? -3.758 6.469 -1.462 1.00 97.94 80 LEU A O 1
ATOM 618 N N . TRP A 1 81 ? -3.606 4.286 -0.938 1.00 98.38 81 TRP A N 1
ATOM 619 C CA . TRP A 1 81 ? -4.877 4.245 -0.227 1.00 98.38 81 TRP A CA 1
ATOM 620 C C . TRP A 1 81 ? -4.854 5.114 1.032 1.00 98.38 81 TRP A C 1
ATOM 622 O O . TRP A 1 81 ? -3.827 5.318 1.683 1.00 98.38 81 TRP A O 1
ATOM 632 N N . LYS A 1 82 ? -6.029 5.627 1.392 1.00 98.25 82 LYS A N 1
ATOM 633 C CA . LYS A 1 82 ? -6.251 6.377 2.629 1.00 98.25 82 LYS A CA 1
ATOM 634 C C . LYS A 1 82 ? -6.867 5.479 3.686 1.00 98.25 82 LYS A C 1
ATOM 636 O O . LYS A 1 82 ? -7.419 4.422 3.380 1.00 98.25 82 LYS A O 1
ATOM 641 N N . ARG A 1 83 ? -6.779 5.889 4.948 1.00 98.25 83 ARG A N 1
ATOM 642 C CA . ARG A 1 83 ? -7.390 5.135 6.042 1.00 98.25 83 ARG A CA 1
ATOM 643 C C . ARG A 1 83 ? -8.901 5.021 5.846 1.00 98.25 83 ARG A C 1
ATOM 645 O O . ARG A 1 83 ? -9.452 3.934 5.975 1.00 98.25 83 ARG A O 1
ATOM 652 N N . ASP A 1 84 ? -9.542 6.130 5.499 1.00 97.81 84 ASP A N 1
ATOM 653 C CA . ASP A 1 84 ? -10.992 6.301 5.456 1.00 97.81 84 ASP A CA 1
ATOM 654 C C . ASP A 1 84 ? -11.419 7.292 4.354 1.00 97.81 84 ASP A C 1
ATOM 656 O O . ASP A 1 84 ? -10.585 7.891 3.670 1.00 97.81 84 ASP A O 1
ATOM 660 N N . GLU A 1 85 ? -12.732 7.471 4.191 1.00 94.75 85 GLU A N 1
ATOM 661 C CA . GLU A 1 85 ? -13.352 8.382 3.212 1.00 94.75 85 GLU A CA 1
ATOM 662 C C . GLU A 1 85 ? -12.977 9.856 3.428 1.00 94.75 85 GLU A C 1
ATOM 664 O O . GLU A 1 85 ? -12.988 10.647 2.487 1.00 94.75 85 GLU A O 1
ATOM 669 N N . ARG A 1 86 ? -12.564 10.230 4.649 1.00 96.69 86 ARG A N 1
ATOM 670 C CA . ARG A 1 86 ? -12.061 11.579 4.962 1.00 96.69 86 ARG A CA 1
ATOM 671 C C . ARG A 1 86 ? -10.626 11.795 4.477 1.00 96.69 86 ARG A C 1
ATOM 673 O O . ARG A 1 86 ? -10.027 12.826 4.765 1.00 96.69 86 ARG A O 1
ATOM 680 N N . LYS A 1 87 ? -10.078 10.833 3.728 1.00 96.25 87 LYS A N 1
ATOM 681 C CA . LYS A 1 87 ? -8.721 10.829 3.175 1.00 96.25 87 LYS A CA 1
ATOM 682 C C . LYS A 1 87 ? -7.629 10.892 4.244 1.00 96.25 87 LYS A C 1
ATOM 684 O O . LYS A 1 87 ? -6.522 11.351 3.958 1.00 96.25 87 LYS A O 1
ATOM 689 N N . THR A 1 88 ? -7.908 10.395 5.451 1.00 97.75 88 THR A N 1
ATOM 690 C CA . THR A 1 88 ? -6.922 10.417 6.535 1.00 97.75 88 THR A CA 1
ATOM 691 C C . THR A 1 88 ? -5.695 9.580 6.173 1.00 97.75 88 THR A C 1
ATOM 693 O O . THR A 1 88 ? -5.816 8.504 5.574 1.00 97.75 88 THR A O 1
ATOM 696 N N . VAL A 1 89 ? -4.505 10.071 6.527 1.00 97.31 89 VAL A N 1
ATOM 697 C CA . VAL A 1 89 ? -3.249 9.344 6.315 1.00 97.31 89 VAL A CA 1
ATOM 698 C C . VAL A 1 89 ? -3.300 8.009 7.077 1.00 97.31 89 VAL A C 1
ATOM 700 O O . VAL A 1 89 ? -3.750 7.984 8.224 1.00 97.31 89 VAL A O 1
ATOM 703 N N . PRO A 1 90 ? -2.874 6.894 6.458 1.00 96.19 90 PRO A N 1
ATOM 704 C CA . PRO A 1 90 ? -2.884 5.574 7.087 1.00 96.19 90 PRO A CA 1
ATOM 705 C C . PRO A 1 90 ? -2.145 5.470 8.420 1.00 96.19 90 PRO A C 1
ATOM 707 O O . PRO A 1 90 ? -2.613 4.768 9.311 1.00 96.19 90 PRO A O 1
ATOM 710 N N . SER A 1 91 ? -0.996 6.136 8.538 1.00 98.00 91 SER A N 1
ATOM 711 C CA . SER A 1 91 ? -0.207 6.187 9.766 1.00 98.00 91 SER A CA 1
ATOM 712 C C . SER A 1 91 ? 0.669 7.434 9.791 1.00 98.00 91 SER A C 1
ATOM 714 O O . SER A 1 91 ? 1.345 7.729 8.807 1.00 98.00 91 SER A O 1
ATOM 716 N 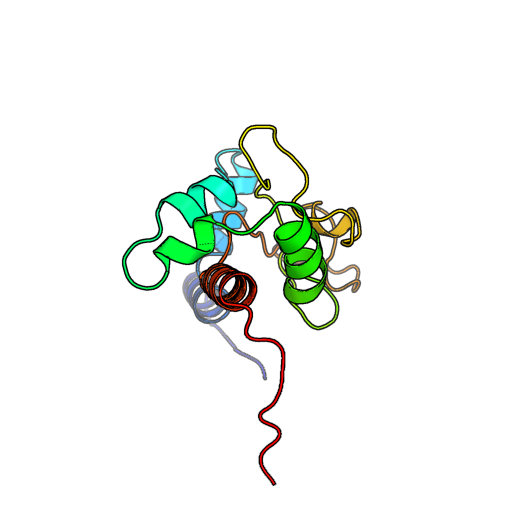N . ALA A 1 92 ? 0.680 8.137 10.917 1.00 97.50 92 ALA A N 1
ATOM 717 C CA . ALA A 1 92 ? 1.567 9.261 11.195 1.00 97.50 92 ALA A CA 1
ATOM 718 C C . ALA A 1 92 ? 2.985 8.813 11.596 1.00 97.50 92 ALA A C 1
ATOM 720 O O . ALA A 1 92 ? 3.886 9.640 11.698 1.00 97.50 92 ALA A O 1
ATOM 721 N N . LYS A 1 93 ? 3.193 7.510 11.827 1.00 97.50 93 LYS A N 1
ATOM 722 C CA . LYS A 1 93 ? 4.502 6.933 12.177 1.00 97.50 93 LYS A CA 1
ATOM 723 C C . LYS A 1 93 ? 5.356 6.589 10.963 1.00 97.50 93 LYS A C 1
ATOM 725 O O . LYS A 1 93 ? 6.525 6.246 11.118 1.00 97.50 93 LYS A O 1
ATOM 730 N N . LEU A 1 94 ? 4.769 6.631 9.769 1.00 97.69 94 LEU A N 1
ATOM 731 C CA . LEU A 1 94 ? 5.491 6.449 8.519 1.00 97.69 94 LEU A CA 1
ATOM 732 C C . LEU A 1 94 ? 5.971 7.803 7.993 1.00 97.69 94 LEU A C 1
ATOM 734 O O . LEU A 1 94 ? 5.253 8.797 8.122 1.00 97.69 94 LEU A O 1
ATOM 738 N N . PRO A 1 95 ? 7.157 7.842 7.371 1.00 96.50 95 PRO A N 1
ATOM 739 C CA . PRO A 1 95 ? 7.677 9.068 6.791 1.00 96.50 95 PRO A CA 1
ATOM 740 C C . PRO A 1 95 ? 6.824 9.485 5.568 1.00 96.50 95 PRO A C 1
ATOM 742 O O . PRO A 1 95 ? 6.240 8.609 4.918 1.00 96.50 95 PRO A O 1
ATOM 745 N N . PRO A 1 96 ? 6.707 10.787 5.238 1.00 96.31 96 PRO A N 1
ATOM 746 C CA . PRO A 1 96 ? 5.868 11.274 4.134 1.00 96.31 96 PRO A CA 1
ATOM 747 C C . PRO A 1 96 ? 6.154 10.609 2.783 1.00 96.31 96 PRO A C 1
ATOM 749 O O . PRO A 1 96 ? 5.228 10.334 2.019 1.00 96.31 96 PRO A O 1
ATOM 752 N N . GLU A 1 97 ? 7.418 10.272 2.531 1.00 95.12 97 GLU A N 1
ATOM 753 C CA . GLU A 1 97 ? 7.913 9.569 1.347 1.00 95.12 97 GLU A CA 1
ATOM 754 C C . GLU A 1 97 ? 7.173 8.249 1.136 1.00 95.12 97 GLU A C 1
ATOM 756 O O . GLU A 1 97 ? 6.975 7.813 0.006 1.00 95.12 97 GLU A O 1
ATOM 761 N N . LYS A 1 98 ? 6.684 7.620 2.210 1.00 96.88 98 LYS A N 1
ATOM 762 C CA . LYS A 1 98 ? 5.921 6.375 2.130 1.00 96.88 98 LYS A CA 1
ATOM 763 C C . LYS A 1 98 ? 4.595 6.507 1.380 1.00 96.88 98 LYS A C 1
ATOM 765 O O . LYS A 1 98 ? 4.016 5.502 0.955 1.00 96.88 98 LYS A O 1
ATOM 770 N N . PHE A 1 99 ? 4.115 7.735 1.230 1.00 96.94 99 PHE A N 1
ATOM 771 C CA . PHE A 1 99 ? 2.859 8.081 0.579 1.00 96.94 99 PHE A CA 1
ATOM 772 C C . PHE A 1 99 ? 3.065 8.822 -0.747 1.00 96.94 99 PHE A C 1
ATOM 774 O O . PHE A 1 99 ? 2.081 9.205 -1.381 1.00 96.94 99 PHE A O 1
ATOM 781 N N . ASP A 1 100 ? 4.317 9.017 -1.167 1.00 94.12 100 ASP A N 1
ATOM 782 C CA . ASP A 1 100 ? 4.668 9.714 -2.399 1.00 94.12 100 ASP A CA 1
ATOM 783 C C . ASP A 1 100 ? 4.997 8.709 -3.523 1.00 94.12 100 ASP A C 1
ATOM 785 O O . ASP A 1 100 ? 5.976 7.963 -3.418 1.00 94.12 100 ASP A O 1
ATOM 789 N N . PRO A 1 101 ? 4.198 8.643 -4.610 1.00 92.06 101 PRO A N 1
ATOM 790 C CA . PRO A 1 101 ? 4.473 7.758 -5.744 1.00 92.06 101 PRO A CA 1
ATOM 791 C C . PRO A 1 101 ? 5.782 8.078 -6.479 1.00 92.06 101 PRO A C 1
ATOM 793 O O . PRO A 1 101 ? 6.276 7.210 -7.197 1.00 92.06 101 PRO A O 1
ATOM 796 N N . ALA A 1 102 ? 6.340 9.280 -6.312 1.00 89.69 102 ALA A N 1
ATOM 797 C CA . ALA A 1 102 ? 7.626 9.665 -6.886 1.00 89.69 102 ALA A CA 1
ATOM 798 C C . ALA A 1 102 ? 8.825 9.279 -6.003 1.00 89.69 102 ALA A C 1
ATOM 800 O O . ALA A 1 102 ? 9.961 9.290 -6.480 1.00 89.69 102 ALA A O 1
ATOM 801 N N . ALA A 1 103 ? 8.599 8.929 -4.734 1.00 90.94 103 ALA A N 1
ATOM 802 C CA . ALA A 1 103 ? 9.674 8.618 -3.806 1.00 90.94 103 ALA A CA 1
ATOM 803 C C . ALA A 1 103 ? 10.217 7.195 -4.005 1.00 90.94 103 ALA A C 1
ATOM 805 O O . ALA A 1 103 ? 9.474 6.206 -3.993 1.00 90.94 103 ALA A O 1
ATOM 806 N N . ASP A 1 104 ? 11.543 7.089 -4.097 1.00 89.94 104 ASP A N 1
ATOM 807 C CA . ASP A 1 104 ? 12.250 5.812 -4.121 1.00 89.94 104 ASP A CA 1
ATOM 808 C C . ASP A 1 104 ? 12.268 5.180 -2.723 1.00 89.94 104 ASP A C 1
ATOM 810 O O . ASP A 1 104 ? 13.099 5.501 -1.873 1.00 89.94 104 ASP A O 1
ATOM 814 N N . GLN A 1 105 ? 11.360 4.228 -2.504 1.00 90.44 105 GLN A N 1
ATOM 815 C CA . GLN A 1 105 ? 11.238 3.505 -1.235 1.00 90.44 105 GLN A CA 1
ATOM 816 C C . GLN A 1 105 ? 12.474 2.663 -0.886 1.00 90.44 105 GLN A C 1
ATOM 818 O O . GLN A 1 105 ? 12.592 2.223 0.255 1.00 90.44 105 GLN A O 1
ATOM 823 N N . MET A 1 106 ? 13.370 2.421 -1.848 1.00 86.94 106 MET A N 1
ATOM 824 C CA . MET A 1 106 ? 14.618 1.681 -1.653 1.00 86.94 106 MET A CA 1
ATOM 825 C C . MET A 1 106 ? 15.825 2.599 -1.423 1.00 86.94 106 MET A C 1
ATOM 827 O O . MET A 1 106 ? 16.890 2.096 -1.065 1.00 86.94 106 MET A O 1
ATOM 831 N N . GLY A 1 107 ? 15.686 3.914 -1.638 1.00 85.25 107 GLY A N 1
ATOM 832 C CA . GLY A 1 107 ? 16.744 4.905 -1.416 1.00 85.25 107 GLY A CA 1
ATOM 833 C C . GLY A 1 107 ? 17.990 4.728 -2.292 1.00 85.25 107 GLY A C 1
ATOM 834 O O . GLY A 1 107 ? 19.083 5.109 -1.879 1.00 85.25 107 GLY A O 1
ATOM 835 N N . LYS A 1 108 ? 17.857 4.126 -3.478 1.00 84.75 108 LYS A N 1
ATOM 836 C CA . LYS A 1 108 ? 18.965 3.869 -4.411 1.00 84.75 108 LYS A CA 1
ATOM 837 C C . LYS A 1 108 ? 19.158 4.973 -5.450 1.00 84.75 108 LYS A C 1
ATOM 839 O O . LYS A 1 108 ? 20.209 5.020 -6.081 1.00 84.75 108 LYS A O 1
ATOM 844 N N . GLY A 1 109 ? 18.168 5.847 -5.638 1.00 83.88 109 GLY A N 1
ATOM 845 C CA . GLY A 1 109 ? 18.212 6.912 -6.646 1.00 83.88 109 GLY A CA 1
ATOM 846 C C . GLY A 1 109 ? 18.1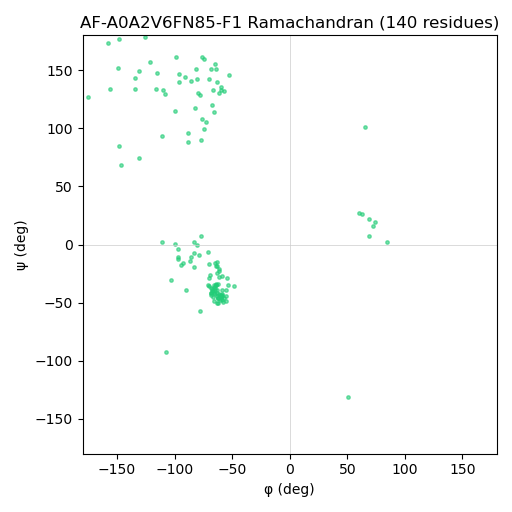37 6.380 -8.081 1.00 83.88 109 GLY A C 1
ATOM 847 O O . GLY A 1 109 ? 18.581 7.043 -9.016 1.00 83.88 109 GLY A O 1
ATOM 848 N N . GLU A 1 110 ? 17.601 5.173 -8.260 1.00 84.12 110 GLU A N 1
ATOM 849 C CA . GLU A 1 110 ? 17.504 4.499 -9.552 1.00 84.12 110 GLU A CA 1
ATOM 850 C C . GLU A 1 110 ? 16.128 4.729 -10.187 1.00 84.12 110 GLU A C 1
ATOM 852 O O . GLU A 1 110 ? 15.100 4.784 -9.508 1.00 84.12 110 GLU A O 1
ATOM 857 N N . LYS A 1 111 ? 16.083 4.816 -11.522 1.00 82.75 111 LYS A N 1
ATOM 858 C CA . LYS A 1 111 ? 14.812 4.853 -12.249 1.00 82.75 111 LYS A CA 1
ATOM 859 C C . LYS A 1 111 ? 14.180 3.460 -12.226 1.00 82.75 111 LYS A C 1
ATOM 861 O O . LYS A 1 111 ? 14.603 2.573 -12.964 1.00 82.75 111 LYS A O 1
ATOM 866 N N . CYS A 1 112 ? 13.147 3.297 -11.408 1.00 86.31 112 CYS A N 1
ATOM 867 C CA . CYS A 1 112 ? 12.459 2.027 -11.191 1.00 86.31 112 CYS A CA 1
ATOM 868 C C . CYS A 1 112 ? 10.972 2.118 -11.549 1.00 86.31 112 CYS A C 1
ATOM 870 O O . CYS A 1 112 ? 10.376 3.193 -11.522 1.00 86.31 112 CYS A O 1
ATOM 872 N N . ILE A 1 113 ? 10.356 0.969 -11.841 1.00 88.75 113 ILE A N 1
ATOM 873 C CA . ILE A 1 113 ? 8.892 0.860 -11.878 1.00 88.75 113 ILE A CA 1
ATOM 874 C C . ILE A 1 113 ? 8.388 1.031 -10.436 1.00 88.75 113 ILE A C 1
ATOM 876 O O . ILE A 1 113 ? 8.767 0.227 -9.576 1.00 88.75 113 ILE A O 1
ATOM 880 N N . PRO A 1 114 ? 7.553 2.043 -10.138 1.00 89.62 114 PRO A N 1
ATOM 881 C CA . PRO A 1 114 ? 7.089 2.279 -8.783 1.00 89.62 114 PRO A CA 1
ATOM 882 C C . PRO A 1 114 ? 6.182 1.136 -8.327 1.00 89.62 114 PRO A C 1
ATOM 884 O O . PRO A 1 114 ? 5.248 0.712 -9.013 1.00 89.62 114 PRO A O 1
ATOM 887 N N . LEU A 1 115 ? 6.435 0.635 -7.122 1.00 94.06 115 LEU A N 1
ATOM 888 C CA . LEU A 1 115 ? 5.623 -0.417 -6.530 1.00 94.06 115 LEU A CA 1
ATOM 889 C C . LEU A 1 115 ? 4.465 0.218 -5.757 1.00 94.06 115 LEU A C 1
ATOM 891 O O . LEU A 1 115 ? 4.560 0.476 -4.566 1.00 94.06 115 LEU A O 1
ATOM 895 N N . LEU A 1 116 ? 3.349 0.475 -6.431 1.00 96.31 116 LEU A N 1
ATOM 896 C CA . LEU A 1 116 ? 2.220 1.189 -5.828 1.00 96.31 116 LEU A CA 1
ATOM 897 C C . LEU A 1 116 ? 1.279 0.249 -5.057 1.00 96.31 116 LEU A C 1
ATOM 899 O O . LEU A 1 116 ? 0.983 -0.871 -5.488 1.00 96.31 116 LEU A O 1
ATOM 903 N N . CYS A 1 117 ? 0.784 0.708 -3.911 1.00 97.50 117 CYS A N 1
ATOM 904 C CA . CYS A 1 117 ? -0.176 0.018 -3.055 1.00 97.50 117 CYS A CA 1
ATOM 905 C C . CYS A 1 117 ? -1.518 0.761 -3.103 1.00 97.50 117 CYS A C 1
ATOM 907 O O . CYS A 1 117 ? -1.744 1.717 -2.362 1.00 97.50 117 CYS A O 1
ATOM 909 N N . GLN A 1 118 ? -2.389 0.320 -4.010 1.00 97.19 118 GLN A N 1
ATOM 910 C CA . GLN A 1 118 ? -3.711 0.904 -4.276 1.00 97.19 118 GLN A CA 1
ATOM 911 C C . GLN A 1 118 ? -4.816 0.423 -3.318 1.00 97.19 118 GLN A C 1
ATOM 913 O O . GLN A 1 118 ? -5.827 1.096 -3.154 1.00 97.19 118 GLN A O 1
ATOM 918 N N . GLU A 1 119 ? -4.600 -0.705 -2.639 1.00 98.00 119 GLU A N 1
ATOM 919 C CA . GLU A 1 119 ? -5.501 -1.271 -1.631 1.00 98.00 119 GLU A CA 1
ATOM 920 C C . GLU A 1 119 ? -4.686 -2.033 -0.573 1.00 98.00 119 GLU A C 1
ATOM 922 O O . GLU A 1 119 ? -3.596 -2.542 -0.863 1.00 98.00 119 GLU A O 1
ATOM 927 N N . ALA A 1 120 ? -5.197 -2.110 0.658 1.00 98.31 120 ALA A N 1
ATOM 928 C CA . ALA A 1 120 ? -4.581 -2.884 1.730 1.00 98.31 120 ALA A CA 1
ATOM 929 C C . ALA A 1 120 ? -4.508 -4.380 1.366 1.00 98.31 120 ALA A C 1
ATOM 931 O O . ALA A 1 120 ? -5.494 -4.989 0.961 1.00 98.31 120 ALA A O 1
ATOM 932 N N . CYS A 1 121 ? -3.333 -4.996 1.519 1.00 98.19 121 CYS A N 1
ATOM 933 C CA . CYS A 1 121 ? -3.146 -6.398 1.154 1.00 98.19 121 CYS A CA 1
ATOM 934 C C . CYS A 1 121 ? -3.766 -7.359 2.183 1.00 98.19 121 CYS A C 1
ATOM 936 O O . CYS A 1 121 ? -3.945 -7.024 3.356 1.00 98.19 121 CYS A O 1
ATOM 938 N N . ASN A 1 122 ? -3.994 -8.607 1.769 1.00 97.81 122 ASN A N 1
ATOM 939 C CA . ASN A 1 122 ? -4.534 -9.651 2.647 1.00 97.81 122 ASN A CA 1
ATOM 940 C C . ASN A 1 122 ? -3.658 -9.925 3.883 1.00 97.81 122 ASN A C 1
ATOM 942 O O . ASN A 1 122 ? -4.178 -10.323 4.923 1.00 97.81 122 ASN A O 1
ATOM 946 N N . LEU A 1 123 ? -2.345 -9.672 3.800 1.00 98.1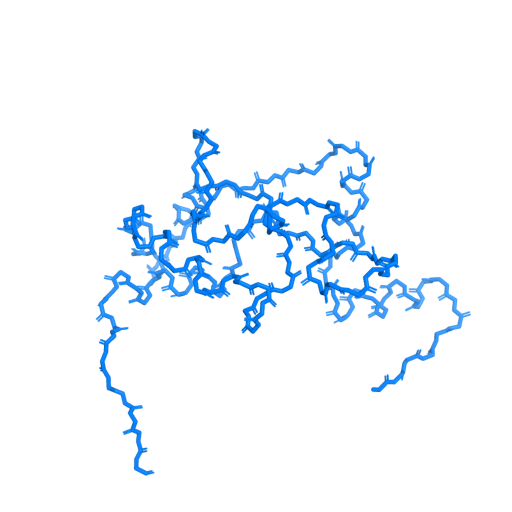2 123 LEU A N 1
ATOM 947 C CA . LEU A 1 123 ? -1.449 -9.796 4.953 1.00 98.12 123 LEU A CA 1
ATOM 948 C C . LEU A 1 123 ? -1.738 -8.721 6.010 1.00 98.12 123 LEU A C 1
ATOM 950 O O . LEU A 1 123 ? -1.814 -9.039 7.194 1.00 98.12 123 LEU A O 1
ATOM 954 N N . LEU A 1 124 ? -1.985 -7.475 5.588 1.00 98.56 124 LEU A N 1
ATOM 955 C CA . LEU A 1 124 ? -2.380 -6.399 6.496 1.00 98.56 124 LEU A CA 1
ATOM 956 C C . LEU A 1 124 ? -3.777 -6.656 7.079 1.00 98.56 124 LEU A C 1
ATOM 958 O O . LEU A 1 124 ? -3.977 -6.474 8.274 1.00 98.56 124 LEU A O 1
ATOM 962 N N . VAL A 1 125 ? -4.729 -7.157 6.281 1.00 98.62 125 VAL A N 1
ATOM 963 C CA . VAL A 1 125 ? -6.061 -7.564 6.774 1.00 98.62 125 VAL A CA 1
ATOM 964 C C . VAL A 1 125 ? -5.950 -8.647 7.857 1.00 98.62 125 VAL A C 1
ATOM 966 O O . VAL A 1 125 ? -6.620 -8.567 8.892 1.00 98.62 125 VAL A O 1
ATOM 969 N N . ALA A 1 126 ? -5.080 -9.641 7.659 1.00 98.19 126 ALA A N 1
ATOM 970 C CA . ALA A 1 126 ? -4.808 -10.667 8.662 1.00 98.19 126 ALA A CA 1
ATOM 971 C C . ALA A 1 126 ? -4.154 -10.086 9.923 1.00 98.19 126 ALA A C 1
ATOM 973 O O . ALA A 1 126 ? -4.575 -10.412 11.033 1.00 98.19 126 ALA A O 1
ATOM 974 N N . ALA A 1 127 ? -3.195 -9.174 9.770 1.00 98.12 127 ALA A N 1
ATOM 975 C CA . ALA A 1 127 ? -2.571 -8.499 10.901 1.00 98.12 127 ALA A CA 1
ATOM 976 C C . ALA A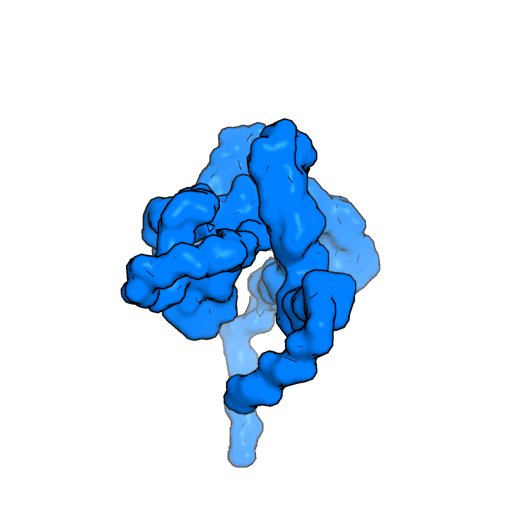 1 127 ? -3.582 -7.642 11.691 1.00 98.12 127 ALA A C 1
ATOM 978 O O . ALA A 1 127 ? -3.590 -7.677 12.923 1.00 98.12 127 ALA A O 1
ATOM 979 N N . CYS A 1 128 ? -4.509 -6.958 11.008 1.00 98.19 128 CYS A N 1
ATOM 980 C CA . CYS A 1 128 ? -5.601 -6.220 11.648 1.00 98.19 128 CYS A CA 1
ATOM 981 C C . CYS A 1 128 ? -6.483 -7.147 12.491 1.00 98.19 128 CYS A C 1
ATOM 983 O O . CYS A 1 128 ? -6.827 -6.823 13.628 1.00 98.19 128 CYS A O 1
ATOM 985 N N . ARG A 1 129 ? -6.826 -8.327 11.960 1.00 97.69 129 ARG A N 1
ATOM 986 C CA . ARG A 1 129 ? -7.575 -9.351 12.700 1.00 97.69 129 ARG A CA 1
ATOM 987 C C . ARG A 1 129 ? -6.846 -9.773 13.977 1.00 97.69 129 ARG A C 1
ATOM 989 O O . ARG A 1 129 ? -7.483 -9.814 15.029 1.00 97.69 129 ARG A O 1
ATOM 996 N N . GLU A 1 130 ? -5.556 -10.101 13.898 1.00 97.06 130 GLU A N 1
ATOM 997 C CA . GLU A 1 130 ? -4.779 -10.525 15.075 1.00 97.06 130 GLU A CA 1
ATOM 998 C C . GLU A 1 130 ? -4.681 -9.413 16.122 1.00 97.06 130 GLU A C 1
ATOM 1000 O O . GLU A 1 130 ? -4.886 -9.667 17.313 1.00 97.06 130 GLU A O 1
ATOM 1005 N N . LYS A 1 131 ? -4.467 -8.169 15.674 1.00 97.00 131 LYS A N 1
ATOM 1006 C CA . LYS A 1 131 ? -4.407 -6.990 16.544 1.00 97.00 131 LYS A CA 1
ATOM 1007 C C . LYS A 1 131 ? -5.717 -6.779 17.307 1.00 97.00 131 LYS A C 1
ATOM 1009 O O . LYS A 1 131 ? -5.681 -6.539 18.510 1.00 97.00 131 LYS A O 1
ATOM 1014 N N . VAL A 1 132 ? -6.870 -6.927 16.644 1.00 96.31 132 VAL A N 1
ATOM 1015 C CA . VAL A 1 132 ? -8.192 -6.812 17.292 1.00 96.31 132 VAL A CA 1
ATOM 1016 C C . VAL A 1 132 ? -8.457 -7.960 18.262 1.00 96.31 132 VAL A C 1
ATOM 1018 O O . VAL A 1 132 ? -9.044 -7.748 19.319 1.00 96.31 132 VAL A O 1
ATOM 1021 N N . LYS A 1 13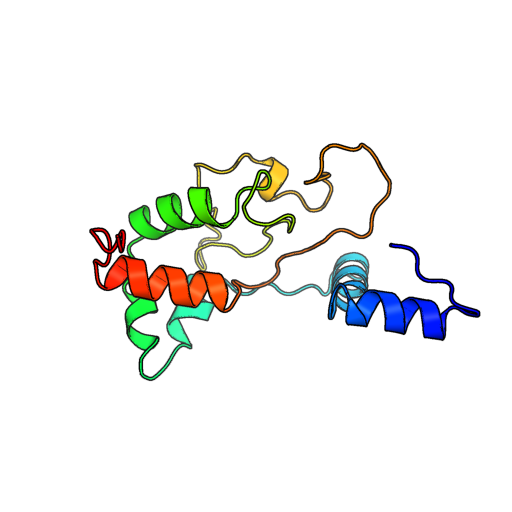3 ? -8.028 -9.181 17.930 1.00 91.94 133 LYS A N 1
ATOM 1022 C CA . LYS A 1 133 ? -8.199 -10.348 18.808 1.00 91.94 133 LYS A CA 1
ATOM 1023 C C . LYS A 1 133 ? -7.301 -10.322 20.050 1.00 91.94 133 LYS A C 1
ATOM 1025 O O . LYS A 1 133 ? -7.457 -11.191 20.902 1.00 91.94 133 LYS A O 1
ATOM 1030 N N . GLY A 1 134 ? -6.385 -9.358 20.163 1.00 74.75 134 GLY A N 1
ATOM 1031 C CA . GLY A 1 134 ? -5.515 -9.206 21.328 1.00 74.75 134 GLY A CA 1
ATOM 1032 C C . GLY A 1 134 ? -4.392 -10.241 21.409 1.00 74.75 134 GLY A C 1
ATOM 1033 O O . GLY A 1 134 ? -3.826 -10.431 22.482 1.00 74.75 134 GLY A O 1
ATOM 1034 N N . LYS A 1 135 ? -4.033 -10.918 20.306 1.00 53.16 135 LYS A N 1
ATOM 1035 C CA . LYS A 1 135 ? -2.871 -11.818 20.311 1.00 53.16 135 LYS A CA 1
ATOM 1036 C C . LYS A 1 135 ? -1.576 -11.012 20.245 1.00 53.16 135 LYS A C 1
ATOM 1038 O O . LYS A 1 135 ? -1.045 -10.731 19.177 1.00 53.16 135 LYS A O 1
ATOM 1043 N N . GLY A 1 136 ? -1.077 -10.674 21.426 1.00 48.88 136 GLY A N 1
ATOM 1044 C CA . GLY A 1 136 ? 0.268 -10.171 21.662 1.00 48.88 136 GLY A CA 1
ATOM 1045 C C . GLY A 1 136 ? 0.791 -10.647 23.016 1.00 48.88 136 GLY A C 1
ATOM 1046 O O . GLY A 1 136 ? 0.897 -9.829 23.915 1.00 48.88 136 GLY A O 1
ATOM 1047 N N . ALA A 1 137 ? 1.061 -11.952 23.170 1.00 40.75 137 ALA A N 1
ATOM 1048 C CA . ALA A 1 137 ? 2.050 -12.508 24.110 1.00 40.75 137 ALA A CA 1
ATOM 1049 C C . ALA A 1 137 ? 2.199 -14.040 23.943 1.00 40.75 137 ALA A C 1
ATOM 1051 O O . ALA A 1 137 ? 1.220 -14.773 24.031 1.00 40.75 137 ALA A O 1
ATOM 1052 N N . ALA A 1 138 ? 3.452 -14.477 23.756 1.00 41.31 138 ALA A N 1
ATOM 1053 C CA . ALA A 1 138 ? 4.021 -15.821 23.934 1.00 41.31 138 ALA A CA 1
ATOM 1054 C C . ALA A 1 138 ? 3.563 -16.994 23.032 1.00 41.31 138 ALA A C 1
ATOM 1056 O O . ALA A 1 138 ? 2.611 -17.716 23.313 1.00 41.31 138 ALA A O 1
ATOM 1057 N N . SER A 1 139 ? 4.404 -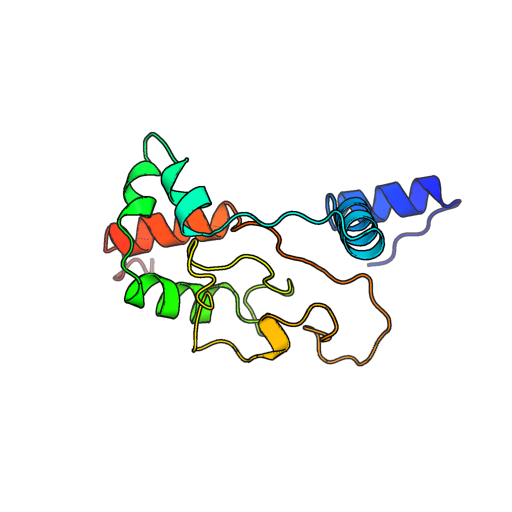17.306 22.042 1.00 35.59 139 SER A N 1
ATOM 1058 C CA . SER A 1 139 ? 4.993 -18.649 21.933 1.00 35.59 139 SER A CA 1
ATOM 1059 C C . SER A 1 139 ? 6.385 -18.515 21.309 1.00 35.59 139 SER A C 1
ATOM 1061 O O . SER A 1 139 ? 6.562 -18.592 20.098 1.00 35.59 139 SER A O 1
ATOM 1063 N N . SER A 1 140 ? 7.375 -18.232 22.153 1.00 44.06 140 SER A N 1
ATOM 1064 C CA . SER A 1 140 ? 8.731 -18.726 21.928 1.00 44.06 140 SER A CA 1
ATOM 1065 C C . SER A 1 140 ? 8.710 -20.204 22.319 1.00 44.06 140 SER A C 1
ATOM 1067 O O . SER A 1 140 ? 8.532 -20.522 23.496 1.00 44.06 140 SER A O 1
ATOM 1069 N N . ALA A 1 141 ? 8.779 -21.091 21.331 1.00 31.33 141 ALA A N 1
ATOM 1070 C CA . ALA A 1 141 ? 8.974 -22.521 21.551 1.00 31.33 141 ALA A CA 1
ATOM 1071 C C . ALA A 1 141 ? 10.479 -22.807 21.783 1.00 31.33 141 ALA A C 1
ATOM 1073 O O . ALA A 1 141 ? 11.295 -22.015 21.307 1.00 31.33 141 ALA A O 1
ATOM 1074 N N . PRO A 1 142 ? 10.811 -23.856 22.562 1.00 40.25 142 PRO A N 1
ATOM 1075 C CA . PRO A 1 142 ? 12.138 -24.101 23.138 1.00 40.25 142 PRO A CA 1
ATOM 1076 C C . PRO A 1 142 ? 13.230 -24.428 22.117 1.00 40.25 142 PRO A C 1
ATOM 1078 O O . PRO A 1 142 ? 12.894 -24.930 21.020 1.00 40.25 142 PRO A O 1
#

Mean predicted aligned error: 4.91 Å

Radius of gyration: 17.11 Å; Cα contacts (8 Å, |Δi|>4): 185; chains: 1; bounding box: 36×36×50 Å

Secondary structure (DSSP, 8-state):
-----SSHHHHHHHHHHHSTTHHHHHHHHHTT------HHHHHHT--GGGGGGGG--HHHHHHHHHHHT-TTTT--SEE-S-SSTT---S-TTS-GGGG-TTS-TT-S-------EE-S--HHHHHHHHHHHTT--S-----

pLDDT: mean 92.41, std 13.0, range [31.33, 98.69]

Nearest PDB structures (foldseek):
  2jh3-assembly2_D  TM=8.195E-01  e=1.402E-04  Deinococcus radiodurans
  2jh3-assembly1_C  TM=7.975E-01  e=1.491E-04  Deinococcus radiodurans

Foldseek 3Di:
DDDDDDDDVRVVVVCCVVQNCLVVQLVCVVVVNQAADAALRVQCPDDDLLVLLNVFDLVNQQVLCLPQVQLVPHHLAQEQHANDPVRHHRYPNHDVLSNDQPRRSPPPPDDDRHRYDRYDDPVSSVVSSCSSVVPDDDDPDD